Protein AF-A0AAE3TNK1-F1 (afdb_monomer)

Radius of gyration: 13.34 Å; Cα contacts (8 Å, |Δi|>4): 92; chains: 1; bounding box: 25×26×40 Å

Secondary structure (DSSP, 8-state):
---HHHHHHHHHHHHTTS-B-TT--HHHHHHHTTT--HHHHHHHHHHHHHHHHHTT-SSB-HHHHHHHHHHHHHHHHHHHHHHH--

pLDDT: mean 95.06, std 5.42, range [63.16, 98.62]

Mean predicted aligned error: 3.2 Å

Sequence (86 aa):
KPNE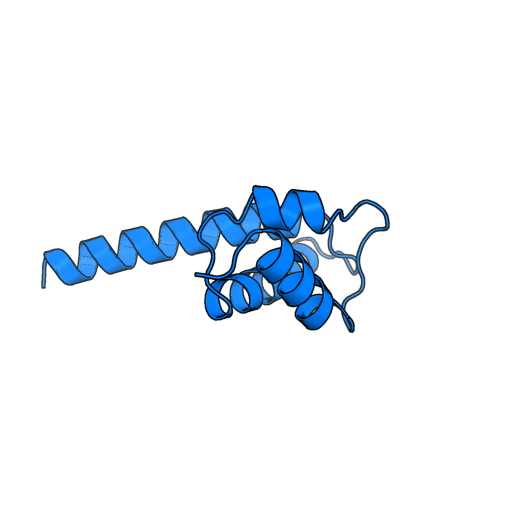EGREQIFQIHTRSMNLADTVDFAELAAEADSASGADIKAICTEAGMFAIRDDRTEIQMQDFVNAWEKIQAEEEDDEVSRTFA

Structure (mmCIF, N/CA/C/O backbone):
data_AF-A0AAE3TNK1-F1
#
_entry.id   AF-A0AAE3TNK1-F1
#
loop_
_atom_site.group_PDB
_atom_site.id
_atom_site.type_symbol
_atom_site.label_atom_id
_atom_site.label_alt_id
_atom_site.label_comp_id
_atom_site.label_asym_id
_atom_site.label_entity_id
_atom_site.label_seq_id
_atom_site.pdbx_PDB_ins_code
_atom_site.Cartn_x
_atom_site.Cartn_y
_atom_site.Cartn_z
_atom_site.occupancy
_atom_site.B_iso_or_equiv
_atom_site.auth_seq_id
_atom_site.auth_comp_id
_atom_site.auth_asym_id
_atom_site.auth_atom_id
_atom_site.pdbx_PDB_model_num
ATOM 1 N N . LYS A 1 1 ? 9.637 -2.255 -14.583 1.00 82.69 1 LYS A N 1
ATOM 2 C CA . LYS A 1 1 ? 8.836 -2.388 -13.346 1.00 82.69 1 LYS A CA 1
ATOM 3 C C . LYS A 1 1 ? 9.582 -3.351 -12.416 1.00 82.69 1 LYS A C 1
ATOM 5 O O . LYS A 1 1 ? 10.248 -4.232 -12.956 1.00 82.69 1 LYS A O 1
ATOM 10 N N . PRO A 1 2 ? 9.623 -3.110 -11.095 1.00 91.69 2 PRO A N 1
ATOM 11 C CA . PRO A 1 2 ? 10.274 -4.010 -10.137 1.00 91.69 2 PRO A CA 1
ATOM 12 C C . PRO A 1 2 ? 9.705 -5.434 -10.231 1.00 91.69 2 PRO A C 1
ATOM 14 O O . PRO A 1 2 ? 8.539 -5.617 -10.589 1.00 91.69 2 PRO A O 1
ATOM 17 N N . ASN A 1 3 ? 10.540 -6.430 -9.930 1.00 95.62 3 ASN A N 1
ATOM 18 C CA . ASN A 1 3 ? 10.088 -7.808 -9.726 1.00 95.62 3 ASN A CA 1
ATOM 19 C C . ASN A 1 3 ? 9.277 -7.911 -8.422 1.00 95.62 3 ASN A C 1
ATOM 21 O O . ASN A 1 3 ? 9.258 -6.971 -7.634 1.00 95.62 3 ASN A O 1
ATOM 25 N N . GLU A 1 4 ? 8.625 -9.048 -8.196 1.00 95.88 4 GLU A N 1
ATOM 26 C CA . GLU A 1 4 ? 7.768 -9.291 -7.026 1.00 95.88 4 GLU A CA 1
ATOM 27 C C . GLU A 1 4 ? 8.480 -9.008 -5.692 1.00 95.88 4 GLU A C 1
ATOM 29 O O . GLU A 1 4 ? 8.024 -8.162 -4.931 1.00 95.88 4 GLU A O 1
ATOM 34 N N . GLU A 1 5 ? 9.673 -9.574 -5.475 1.00 96.31 5 GLU A N 1
ATOM 35 C CA . GLU A 1 5 ? 10.498 -9.289 -4.286 1.00 96.31 5 GLU A CA 1
ATOM 36 C C . GLU A 1 5 ? 10.821 -7.789 -4.146 1.00 96.31 5 GLU A C 1
ATOM 38 O O . GLU A 1 5 ? 10.792 -7.215 -3.057 1.00 96.31 5 GLU A O 1
ATOM 43 N N . GLY A 1 6 ? 11.099 -7.113 -5.264 1.00 97.56 6 GLY A N 1
ATOM 44 C CA . GLY A 1 6 ? 11.317 -5.673 -5.278 1.00 97.56 6 GLY A CA 1
ATOM 45 C C . GLY A 1 6 ? 10.067 -4.891 -4.875 1.00 97.56 6 GLY A C 1
ATOM 46 O O . GLY A 1 6 ? 10.179 -3.910 -4.144 1.00 97.56 6 GLY A O 1
ATOM 47 N N . ARG A 1 7 ? 8.876 -5.317 -5.313 1.00 98.06 7 ARG A N 1
ATOM 48 C CA . ARG A 1 7 ? 7.602 -4.702 -4.911 1.00 98.06 7 ARG A CA 1
ATOM 49 C C . ARG A 1 7 ? 7.348 -4.890 -3.422 1.00 98.06 7 ARG A C 1
ATOM 51 O O . ARG A 1 7 ? 7.026 -3.911 -2.755 1.00 98.06 7 ARG A O 1
ATOM 58 N N . GLU A 1 8 ? 7.581 -6.091 -2.900 1.00 98.00 8 GLU A N 1
ATOM 59 C CA . GLU A 1 8 ? 7.464 -6.395 -1.471 1.00 98.00 8 GLU A CA 1
ATOM 60 C C . GLU A 1 8 ? 8.332 -5.444 -0.629 1.00 98.00 8 GLU A C 1
ATOM 62 O O . GLU A 1 8 ? 7.846 -4.789 0.295 1.00 98.00 8 GLU A O 1
ATOM 67 N N . GLN A 1 9 ? 9.607 -5.279 -0.996 1.00 98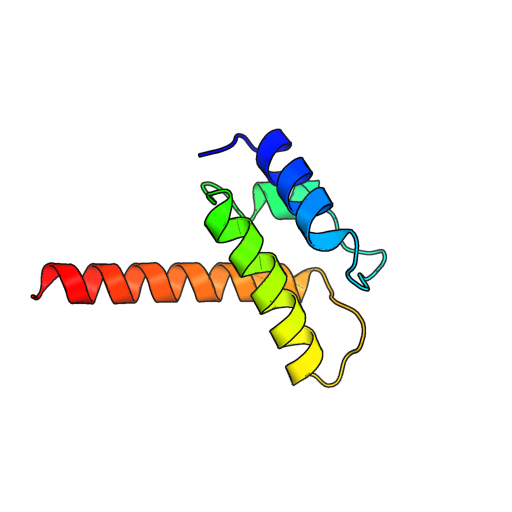.00 9 GLN A N 1
ATOM 68 C CA . GLN A 1 9 ? 10.517 -4.362 -0.300 1.00 98.00 9 GLN A CA 1
ATOM 69 C C . GLN A 1 9 ? 10.047 -2.903 -0.366 1.00 98.00 9 GLN A C 1
ATOM 71 O O . GLN A 1 9 ? 10.177 -2.161 0.611 1.00 98.00 9 GLN A O 1
ATOM 76 N N . ILE A 1 10 ? 9.501 -2.472 -1.506 1.00 98.06 10 ILE A N 1
ATOM 77 C CA . ILE A 1 10 ? 8.975 -1.113 -1.674 1.00 98.06 10 ILE A CA 1
ATOM 78 C C . ILE A 1 10 ? 7.741 -0.901 -0.784 1.00 98.06 10 ILE A C 1
ATOM 80 O O . ILE A 1 10 ? 7.672 0.126 -0.102 1.00 98.06 10 ILE A O 1
ATOM 84 N N . PHE A 1 11 ? 6.818 -1.869 -0.723 1.00 98.25 11 PHE A N 1
ATOM 85 C CA . PHE A 1 11 ? 5.689 -1.834 0.209 1.00 98.25 11 PHE A CA 1
ATOM 86 C C . PHE A 1 11 ? 6.178 -1.699 1.649 1.00 98.25 11 PHE A C 1
ATOM 88 O O . PHE A 1 11 ? 5.778 -0.762 2.337 1.00 98.25 11 PHE A O 1
ATOM 95 N N . GLN A 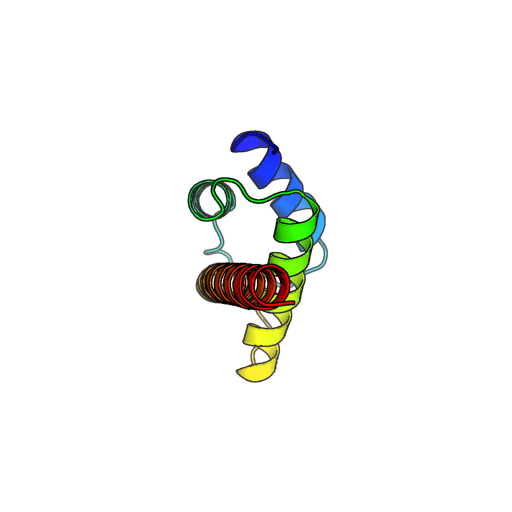1 12 ? 7.112 -2.550 2.082 1.00 97.75 12 GLN A N 1
ATOM 96 C CA . GLN A 1 12 ? 7.682 -2.478 3.430 1.00 97.75 12 GLN A CA 1
ATOM 97 C C . GLN A 1 12 ? 8.298 -1.103 3.729 1.00 97.75 12 GLN A C 1
ATOM 99 O O . GLN A 1 12 ? 8.160 -0.587 4.834 1.00 97.75 12 GLN A O 1
ATOM 104 N N . ILE A 1 13 ? 8.993 -0.476 2.773 1.00 98.00 13 ILE A N 1
ATOM 105 C CA . ILE A 1 13 ? 9.586 0.855 2.973 1.00 98.00 13 ILE A CA 1
ATOM 106 C C . ILE A 1 13 ? 8.505 1.922 3.168 1.00 98.00 13 ILE A C 1
ATOM 108 O O . ILE A 1 13 ? 8.637 2.757 4.066 1.00 98.00 13 ILE A O 1
ATOM 112 N N . HIS A 1 14 ? 7.459 1.913 2.342 1.00 97.50 14 HIS A N 1
ATOM 113 C CA . HIS A 1 14 ? 6.420 2.943 2.366 1.00 97.50 14 HIS A CA 1
ATOM 114 C C . HIS A 1 14 ? 5.411 2.780 3.505 1.00 97.50 14 HIS A C 1
ATOM 116 O O . HIS A 1 14 ? 4.818 3.776 3.918 1.00 97.50 14 HIS A O 1
ATOM 122 N N . THR A 1 15 ? 5.278 1.582 4.072 1.00 97.50 15 THR A N 1
ATOM 123 C CA . THR A 1 15 ? 4.362 1.307 5.187 1.00 97.50 15 THR A CA 1
ATOM 124 C C . THR A 1 15 ? 5.024 1.338 6.57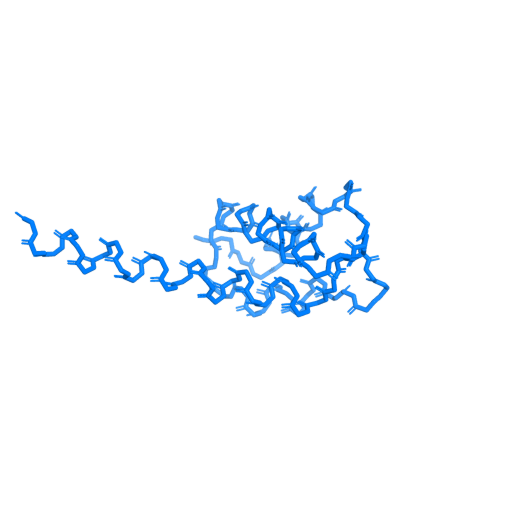0 1.00 97.50 15 THR A C 1
ATOM 126 O O . THR A 1 15 ? 4.326 1.301 7.577 1.00 97.50 15 THR A O 1
ATOM 129 N N . ARG A 1 16 ? 6.354 1.502 6.667 1.00 96.75 16 ARG A N 1
ATOM 130 C CA . ARG A 1 16 ? 7.131 1.527 7.935 1.00 96.75 16 ARG A CA 1
ATOM 131 C C . ARG A 1 16 ? 6.600 2.435 9.047 1.00 96.75 16 ARG A C 1
ATOM 133 O O . ARG A 1 16 ? 6.914 2.208 10.210 1.00 96.75 16 ARG A O 1
ATOM 140 N N . SER A 1 17 ? 5.901 3.510 8.700 1.00 95.62 17 SER A N 1
ATOM 141 C CA . SER A 1 17 ? 5.356 4.481 9.662 1.00 95.62 17 SER A CA 1
ATOM 142 C C . SER A 1 17 ? 3.829 4.451 9.742 1.00 95.62 17 SER A C 1
ATOM 144 O O . SER A 1 17 ? 3.235 5.347 10.336 1.00 95.62 17 SER A O 1
ATOM 146 N N . MET A 1 18 ? 3.199 3.453 9.126 1.00 97.62 18 MET A N 1
ATOM 147 C CA . MET A 1 18 ? 1.754 3.266 9.121 1.00 97.62 18 MET A CA 1
ATOM 148 C C . MET A 1 18 ? 1.329 2.299 10.226 1.00 97.62 18 MET A C 1
ATOM 150 O O . MET A 1 18 ? 2.084 1.409 10.611 1.00 97.62 18 MET A O 1
ATOM 154 N N . ASN A 1 19 ? 0.109 2.479 10.730 1.00 98.00 19 ASN A N 1
ATOM 155 C CA . ASN A 1 19 ? -0.511 1.528 11.644 1.00 98.00 19 ASN A CA 1
ATOM 156 C C . ASN A 1 19 ? -1.227 0.452 10.818 1.00 98.00 19 ASN A C 1
ATOM 158 O O . ASN A 1 19 ? -2.283 0.725 10.247 1.00 98.00 19 ASN A O 1
ATOM 162 N N . LEU A 1 20 ? -0.616 -0.723 10.702 1.00 98.19 20 LEU A N 1
ATOM 163 C CA . LEU A 1 20 ? -1.110 -1.832 9.887 1.00 98.19 20 LEU A CA 1
ATOM 164 C C . LEU A 1 20 ? -1.699 -2.919 10.778 1.00 98.19 20 LEU A C 1
ATOM 166 O O . LEU A 1 20 ? -1.168 -3.178 11.856 1.00 98.19 20 LEU A O 1
ATOM 170 N N . ALA A 1 21 ? -2.734 -3.593 10.287 1.00 97.88 21 ALA A N 1
ATOM 171 C CA . ALA A 1 21 ? -3.210 -4.824 10.892 1.00 97.88 21 ALA A CA 1
ATOM 172 C C . ALA A 1 21 ? -2.148 -5.928 10.773 1.00 97.88 21 ALA A C 1
ATOM 174 O O . ALA A 1 21 ? -1.464 -6.040 9.752 1.00 97.88 21 ALA A O 1
ATOM 175 N N . ASP A 1 22 ? -2.082 -6.813 11.769 1.00 96.00 22 ASP A N 1
ATOM 176 C CA . ASP A 1 22 ? -1.176 -7.976 11.773 1.00 96.00 22 ASP A CA 1
ATOM 177 C C . ASP A 1 22 ? -1.430 -8.953 10.607 1.00 96.00 22 ASP A C 1
ATOM 179 O O . ASP A 1 22 ? -0.620 -9.835 10.332 1.00 96.00 22 ASP A O 1
ATOM 183 N N . THR A 1 23 ? -2.573 -8.820 9.931 1.00 94.19 23 THR A N 1
ATOM 184 C CA . THR A 1 23 ? -2.987 -9.649 8.794 1.00 94.19 23 THR A CA 1
ATOM 185 C C . THR A 1 23 ? -2.473 -9.150 7.444 1.00 94.19 23 THR A C 1
ATOM 187 O O . THR A 1 23 ? -2.790 -9.762 6.428 1.00 94.19 23 THR A O 1
ATOM 190 N N . VAL A 1 24 ? -1.724 -8.043 7.397 1.00 97.50 24 VAL A N 1
ATOM 191 C CA . VAL A 1 24 ? -1.155 -7.524 6.145 1.00 97.50 24 VAL A CA 1
ATOM 192 C C . VAL A 1 24 ? 0.045 -8.374 5.723 1.00 97.50 24 VAL A C 1
ATOM 194 O O . VAL A 1 24 ? 1.081 -8.371 6.389 1.00 97.50 24 VAL A O 1
ATOM 197 N N . ASP A 1 25 ? -0.085 -9.060 4.586 1.00 97.56 25 ASP A N 1
ATOM 198 C CA . ASP A 1 25 ? 0.985 -9.847 3.969 1.00 97.56 25 ASP A CA 1
ATOM 199 C C . ASP A 1 25 ? 1.577 -9.096 2.764 1.00 97.56 25 ASP A C 1
ATOM 201 O O . ASP A 1 25 ? 0.923 -8.875 1.744 1.00 97.56 25 ASP A O 1
ATOM 205 N N . PHE A 1 26 ? 2.842 -8.683 2.877 1.00 97.19 26 PHE A N 1
ATOM 206 C CA . PHE A 1 26 ? 3.519 -7.934 1.817 1.00 97.19 26 PHE A CA 1
ATOM 207 C C . PHE A 1 26 ? 3.854 -8.776 0.585 1.00 97.19 26 PHE A C 1
ATOM 209 O O . PHE A 1 26 ? 3.951 -8.207 -0.504 1.00 97.19 26 PHE A O 1
ATOM 216 N N . ALA A 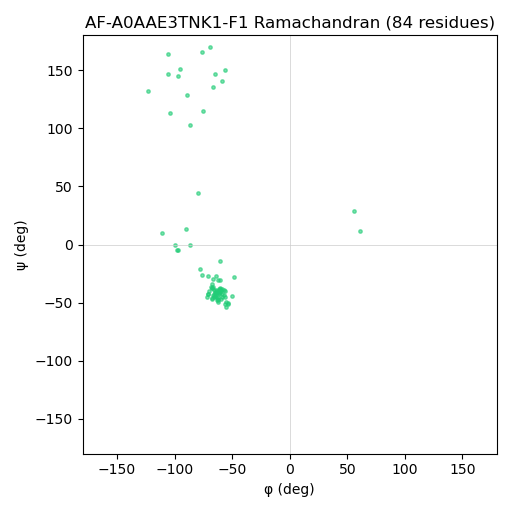1 27 ? 4.043 -10.088 0.736 1.00 96.88 27 ALA A N 1
ATOM 217 C CA . ALA A 1 27 ? 4.285 -10.972 -0.396 1.00 96.88 27 ALA A CA 1
ATOM 218 C C . ALA A 1 27 ? 2.999 -11.118 -1.217 1.00 96.88 27 ALA A C 1
ATOM 220 O O . ALA A 1 27 ? 3.026 -10.989 -2.440 1.00 96.88 27 ALA A O 1
ATOM 221 N N . GLU A 1 28 ? 1.855 -11.268 -0.543 1.00 97.12 28 GLU A N 1
ATOM 222 C CA . GLU A 1 28 ? 0.546 -11.263 -1.201 1.00 97.12 28 GLU A CA 1
ATOM 223 C C . GLU A 1 28 ? 0.269 -9.912 -1.880 1.00 97.12 28 GLU A C 1
ATOM 225 O O . GLU A 1 28 ? -0.077 -9.881 -3.059 1.00 97.12 28 GLU A O 1
ATOM 230 N N . LEU A 1 29 ? 0.538 -8.782 -1.211 1.00 96.19 29 LEU A N 1
ATOM 231 C CA . LEU A 1 29 ? 0.412 -7.454 -1.834 1.00 96.19 29 LEU A CA 1
ATOM 232 C C . LEU A 1 29 ? 1.305 -7.283 -3.064 1.00 96.19 29 LEU A C 1
ATOM 234 O O . LEU A 1 29 ? 0.904 -6.652 -4.042 1.00 96.19 29 LEU A O 1
ATOM 238 N N . ALA A 1 30 ? 2.522 -7.822 -3.029 1.00 97.06 30 ALA A N 1
ATOM 239 C CA . ALA A 1 30 ? 3.432 -7.775 -4.163 1.00 97.06 30 ALA A CA 1
ATOM 240 C C . ALA A 1 30 ? 2.933 -8.615 -5.348 1.00 97.06 30 ALA A C 1
ATOM 242 O O . ALA A 1 30 ? 3.166 -8.223 -6.497 1.00 97.06 30 ALA A O 1
ATOM 243 N N . ALA A 1 31 ? 2.259 -9.736 -5.087 1.00 96.44 31 ALA A N 1
ATOM 244 C CA . ALA A 1 31 ? 1.637 -10.566 -6.112 1.00 96.44 31 ALA A CA 1
ATOM 245 C C . ALA A 1 31 ? 0.390 -9.893 -6.716 1.00 96.44 31 ALA A C 1
ATOM 247 O O . ALA A 1 31 ? 0.275 -9.831 -7.939 1.00 96.44 31 ALA A O 1
ATOM 248 N N . GLU A 1 32 ? -0.486 -9.326 -5.880 1.00 95.38 32 GLU A N 1
ATOM 249 C CA . GLU A 1 32 ? -1.701 -8.604 -6.299 1.00 95.38 32 GLU A CA 1
ATOM 250 C C . GLU A 1 32 ? -1.376 -7.332 -7.099 1.00 95.38 32 GLU A C 1
ATOM 252 O O . GLU A 1 32 ? -1.973 -7.051 -8.142 1.00 95.38 32 GLU A O 1
ATOM 257 N N . ALA A 1 33 ? -0.365 -6.575 -6.664 1.00 94.44 33 ALA A N 1
ATOM 258 C CA . ALA A 1 33 ? 0.128 -5.388 -7.357 1.00 94.44 33 ALA A CA 1
ATOM 259 C C . ALA A 1 33 ? 1.062 -5.749 -8.526 1.00 94.44 33 ALA A C 1
ATOM 261 O O . ALA A 1 33 ? 2.141 -5.157 -8.686 1.00 94.44 33 ALA A O 1
ATOM 262 N N . ASP A 1 34 ? 0.695 -6.751 -9.333 1.00 93.31 34 ASP A N 1
ATOM 263 C CA . ASP A 1 34 ? 1.522 -7.128 -10.469 1.00 93.31 34 ASP A CA 1
ATOM 264 C C . ASP A 1 34 ? 1.698 -5.954 -11.425 1.00 93.31 34 ASP A C 1
ATOM 266 O O . ASP A 1 34 ? 0.802 -5.148 -11.668 1.00 93.31 34 ASP A O 1
ATOM 270 N N . SER A 1 35 ? 2.915 -5.837 -11.950 1.00 92.12 35 SER A N 1
ATOM 271 C CA . SER A 1 35 ? 3.281 -4.746 -12.837 1.00 92.12 35 SER A CA 1
ATOM 272 C C . SER A 1 35 ? 3.156 -3.349 -12.202 1.00 92.12 35 SER A C 1
ATOM 274 O O . SER A 1 35 ? 3.325 -2.365 -12.917 1.00 92.12 35 SER A O 1
ATOM 276 N N . ALA A 1 36 ? 2.976 -3.202 -10.889 1.00 95.12 36 ALA A N 1
ATOM 277 C CA . ALA A 1 36 ? 3.049 -1.893 -10.248 1.00 95.12 36 ALA A CA 1
ATOM 278 C C . ALA A 1 36 ? 4.479 -1.320 -10.320 1.00 95.12 36 ALA A C 1
ATOM 280 O O . ALA A 1 36 ? 5.491 -2.002 -10.104 1.00 95.12 36 ALA A O 1
ATOM 281 N N . SER A 1 37 ? 4.581 -0.042 -10.667 1.00 96.56 37 SER A N 1
ATOM 282 C CA . SER A 1 37 ? 5.791 0.763 -10.560 1.00 96.56 37 SER A CA 1
ATOM 283 C C . SER A 1 37 ? 6.033 1.179 -9.102 1.00 96.56 37 SER A C 1
ATOM 285 O O . SER A 1 37 ? 5.156 1.090 -8.248 1.00 96.56 37 SER A O 1
ATOM 287 N N . GLY A 1 38 ? 7.237 1.666 -8.786 1.00 95.81 38 GLY A N 1
ATOM 288 C CA . GLY A 1 38 ? 7.507 2.189 -7.440 1.00 95.81 38 GLY A CA 1
ATOM 289 C C . GLY A 1 38 ? 6.671 3.430 -7.093 1.00 95.81 38 GLY A C 1
ATOM 290 O O . GLY A 1 38 ? 6.391 3.667 -5.920 1.00 95.81 38 GLY A O 1
ATOM 291 N N . ALA A 1 39 ? 6.260 4.211 -8.099 1.00 96.38 39 ALA A N 1
ATOM 292 C CA . ALA A 1 39 ? 5.350 5.335 -7.896 1.00 96.38 39 ALA A CA 1
ATOM 293 C C . ALA A 1 39 ? 3.935 4.836 -7.577 1.00 96.38 39 ALA A C 1
ATOM 295 O O . ALA A 1 39 ? 3.327 5.331 -6.630 1.00 96.38 39 ALA A O 1
ATOM 296 N N . ASP A 1 40 ? 3.478 3.811 -8.296 1.00 97.12 40 ASP A N 1
ATOM 297 C CA . ASP A 1 40 ? 2.162 3.196 -8.119 1.00 97.12 40 ASP A CA 1
ATOM 298 C C . ASP A 1 40 ? 2.076 2.608 -6.707 1.00 97.12 40 ASP A C 1
ATOM 300 O O . ASP A 1 40 ? 1.167 2.943 -5.965 1.00 97.12 40 ASP A O 1
ATOM 304 N N . ILE A 1 41 ? 3.090 1.862 -6.249 1.00 97.88 41 ILE A N 1
ATOM 305 C CA . ILE A 1 41 ? 3.118 1.298 -4.884 1.00 97.88 41 ILE A CA 1
ATOM 306 C C . ILE A 1 41 ? 3.044 2.386 -3.806 1.00 97.88 41 ILE A C 1
ATOM 308 O O . ILE A 1 41 ? 2.352 2.236 -2.796 1.00 97.88 41 ILE A O 1
ATOM 312 N N . LYS A 1 42 ? 3.732 3.514 -4.010 1.00 97.56 42 LYS A N 1
ATOM 313 C CA . LYS A 1 42 ? 3.637 4.653 -3.091 1.00 97.56 42 LYS A CA 1
ATOM 314 C C . LYS A 1 42 ? 2.225 5.254 -3.083 1.00 97.56 42 LYS A C 1
ATOM 316 O O . LYS A 1 42 ? 1.730 5.624 -2.014 1.00 97.56 42 LYS A O 1
ATOM 321 N N . ALA A 1 43 ? 1.594 5.368 -4.251 1.00 98.00 43 ALA A N 1
ATOM 322 C CA . ALA A 1 43 ? 0.214 5.823 -4.370 1.00 98.00 43 ALA A CA 1
ATOM 323 C C . ALA A 1 43 ? -0.747 4.842 -3.679 1.00 98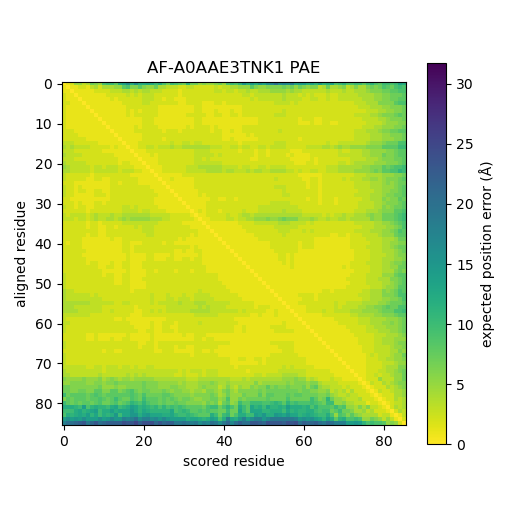.00 43 ALA A C 1
ATOM 325 O O . ALA A 1 43 ? -1.539 5.286 -2.852 1.00 98.00 43 ALA A O 1
ATOM 326 N N . ILE A 1 44 ? -0.579 3.528 -3.885 1.00 98.19 44 ILE A N 1
ATOM 327 C CA . ILE A 1 44 ? -1.352 2.469 -3.217 1.00 98.19 44 ILE A CA 1
ATOM 328 C C . ILE A 1 44 ? -1.287 2.648 -1.697 1.00 98.19 44 ILE A C 1
ATOM 330 O O . ILE A 1 44 ? -2.322 2.703 -1.044 1.00 98.19 44 ILE A O 1
ATOM 334 N N . CYS A 1 45 ? -0.092 2.809 -1.115 1.00 98.31 45 CYS A N 1
ATOM 335 C CA . CYS A 1 45 ? 0.047 2.995 0.336 1.00 98.31 45 CYS A CA 1
ATOM 336 C C . CYS A 1 45 ? -0.691 4.252 0.836 1.00 98.31 45 CYS A C 1
ATOM 338 O O . CYS A 1 45 ? -1.289 4.246 1.912 1.00 98.31 45 CYS A O 1
ATOM 340 N N . THR A 1 46 ? -0.652 5.337 0.059 1.00 98.00 46 THR A N 1
ATOM 341 C CA . THR A 1 46 ? -1.322 6.602 0.405 1.00 98.00 46 THR A CA 1
ATOM 342 C C . THR A 1 46 ? -2.843 6.445 0.377 1.00 98.00 46 THR A C 1
ATOM 344 O O . THR A 1 46 ? -3.526 6.843 1.320 1.00 98.00 46 THR A O 1
ATOM 347 N N . GLU A 1 47 ? -3.364 5.826 -0.678 1.00 98.12 47 GLU A N 1
ATOM 348 C CA . GLU A 1 47 ? -4.792 5.568 -0.862 1.00 98.12 47 GLU A CA 1
ATOM 349 C C . GLU A 1 47 ? -5.328 4.552 0.152 1.00 98.12 47 GLU A C 1
ATOM 351 O O . GLU A 1 47 ? -6.403 4.766 0.705 1.00 98.12 47 GLU A O 1
ATOM 356 N N . ALA A 1 48 ? -4.558 3.518 0.501 1.00 98.50 48 ALA A N 1
ATOM 357 C CA . ALA A 1 48 ? -4.924 2.559 1.545 1.00 98.50 48 ALA A CA 1
ATOM 358 C C . ALA A 1 48 ? -5.140 3.252 2.902 1.00 98.50 48 ALA A C 1
ATOM 360 O O . ALA A 1 48 ? -6.132 3.012 3.591 1.00 98.50 48 ALA A O 1
ATOM 361 N N . GLY A 1 49 ? -4.258 4.192 3.260 1.00 98.25 49 GLY A N 1
ATOM 362 C CA . GLY A 1 49 ? -4.455 5.040 4.437 1.00 98.25 49 GLY A CA 1
ATOM 363 C C . GLY A 1 49 ? -5.726 5.891 4.346 1.00 98.25 49 GLY A C 1
ATOM 364 O O . GLY A 1 49 ? -6.432 6.054 5.340 1.00 98.25 49 GLY A O 1
ATOM 365 N N . MET A 1 50 ? -6.055 6.398 3.156 1.00 98.31 50 MET A N 1
ATOM 366 C CA . MET A 1 50 ? -7.272 7.180 2.930 1.00 98.31 50 MET A CA 1
ATOM 367 C C . MET A 1 50 ? -8.547 6.332 3.044 1.00 98.31 50 MET A C 1
ATOM 369 O O . MET A 1 50 ? -9.542 6.820 3.581 1.00 98.31 50 MET A O 1
ATOM 373 N N . PHE A 1 51 ? -8.531 5.074 2.591 1.00 98.38 51 PHE A N 1
ATOM 374 C CA . PHE A 1 51 ? -9.640 4.134 2.792 1.00 98.38 51 PHE A CA 1
ATOM 375 C C . PHE A 1 51 ? -9.884 3.863 4.277 1.00 98.38 51 PHE A C 1
ATOM 377 O O . PHE A 1 51 ? -11.012 4.026 4.740 1.00 98.38 51 PHE A O 1
ATOM 384 N N . ALA A 1 52 ? -8.830 3.574 5.044 1.00 98.38 52 ALA A N 1
ATOM 385 C CA . ALA A 1 52 ? -8.952 3.388 6.487 1.00 98.38 52 ALA A CA 1
ATOM 386 C C . ALA A 1 52 ? -9.525 4.639 7.182 1.00 98.38 52 ALA A C 1
ATOM 388 O O . ALA A 1 52 ? -10.464 4.529 7.968 1.00 98.38 52 ALA A O 1
ATOM 389 N N . ILE A 1 53 ? -9.028 5.838 6.839 1.00 98.00 53 ILE A N 1
ATOM 390 C CA . ILE A 1 53 ? -9.538 7.109 7.386 1.00 98.00 53 ILE A CA 1
ATOM 391 C C . ILE A 1 53 ? -11.011 7.330 7.021 1.00 98.00 53 ILE A C 1
ATOM 393 O O . ILE A 1 53 ? -11.786 7.774 7.865 1.00 98.00 53 ILE A O 1
ATOM 397 N N . ARG A 1 54 ? -11.411 7.039 5.776 1.00 97.81 54 ARG A N 1
ATOM 398 C CA . ARG A 1 54 ? -12.800 7.190 5.312 1.00 97.81 54 ARG A CA 1
ATOM 399 C C . ARG A 1 54 ? -13.767 6.288 6.081 1.00 97.81 54 ARG A C 1
ATOM 401 O O . ARG A 1 54 ? -14.917 6.677 6.261 1.00 97.81 54 ARG A O 1
ATOM 408 N N . ASP A 1 55 ? -13.289 5.141 6.545 1.00 97.81 55 ASP A N 1
ATOM 409 C CA . ASP A 1 55 ? -14.060 4.188 7.343 1.00 97.81 55 ASP A CA 1
ATOM 410 C C . ASP A 1 55 ? -13.954 4.442 8.860 1.00 97.81 55 ASP A C 1
ATOM 412 O O . ASP A 1 55 ? -14.303 3.569 9.655 1.00 97.81 55 ASP A O 1
ATOM 416 N N . ASP A 1 56 ? -13.443 5.609 9.279 1.00 97.94 56 ASP A N 1
ATOM 417 C CA . ASP A 1 56 ? -13.195 5.966 10.683 1.00 97.94 56 ASP A CA 1
ATOM 418 C C . ASP A 1 56 ? -12.289 4.951 11.425 1.00 97.94 56 ASP A C 1
ATOM 420 O O . ASP A 1 56 ? -12.364 4.782 12.647 1.00 97.94 56 ASP A O 1
ATOM 424 N N . ARG A 1 57 ? -11.397 4.268 10.692 1.00 97.88 57 ARG A N 1
ATOM 425 C CA . ARG A 1 57 ? -10.419 3.313 11.233 1.00 97.88 57 ARG A CA 1
ATOM 426 C C . ARG A 1 57 ? -9.060 3.979 11.436 1.00 97.88 57 ARG A C 1
ATOM 428 O O . ARG A 1 57 ? -8.617 4.813 10.652 1.00 97.88 57 ARG A O 1
ATOM 435 N N . THR A 1 58 ? -8.355 3.564 12.487 1.00 96.62 58 THR A N 1
ATOM 436 C CA . THR A 1 58 ? -6.968 3.988 12.753 1.00 96.62 58 THR A CA 1
ATOM 437 C C . THR A 1 58 ? -5.935 2.969 12.282 1.00 96.62 58 THR A C 1
ATOM 439 O O . THR A 1 58 ? -4.741 3.213 12.418 1.00 96.62 58 THR A O 1
ATOM 442 N N . GLU A 1 59 ? -6.380 1.814 11.794 1.00 98.12 59 GLU A N 1
ATOM 443 C CA . GLU A 1 59 ? -5.558 0.688 11.354 1.00 98.12 59 GLU A CA 1
ATOM 444 C C . GLU A 1 59 ? -5.890 0.351 9.897 1.00 98.12 59 GLU A C 1
ATOM 446 O O . GLU A 1 59 ? -7.065 0.246 9.532 1.00 98.12 59 GLU A O 1
ATOM 451 N N . ILE A 1 60 ? -4.847 0.196 9.082 1.00 98.62 60 ILE A N 1
ATOM 452 C CA . ILE A 1 60 ? -4.937 -0.146 7.662 1.00 98.62 60 ILE A CA 1
ATOM 453 C C . ILE A 1 60 ? -4.931 -1.667 7.525 1.00 98.62 60 ILE A C 1
ATOM 455 O O . ILE A 1 60 ? -4.053 -2.347 8.059 1.00 98.62 60 ILE A O 1
ATOM 459 N N . GLN A 1 61 ? -5.903 -2.197 6.793 1.00 98.25 61 GLN A N 1
ATOM 460 C CA . GLN A 1 61 ? -6.078 -3.625 6.555 1.00 98.25 61 GLN A CA 1
ATOM 461 C C . GLN A 1 61 ? -5.657 -4.000 5.135 1.00 98.25 61 GLN A C 1
ATOM 463 O O . GLN A 1 61 ? -5.571 -3.152 4.250 1.00 98.25 61 GLN A O 1
ATOM 468 N N . MET A 1 62 ? -5.459 -5.298 4.897 1.00 97.62 62 MET A N 1
ATOM 469 C CA . MET A 1 62 ? -5.123 -5.843 3.577 1.00 97.62 62 MET A CA 1
ATOM 470 C C . MET A 1 62 ? -6.070 -5.338 2.473 1.00 97.62 62 MET A C 1
ATOM 472 O O . MET A 1 62 ? -5.624 -4.885 1.422 1.00 97.62 62 MET A O 1
ATOM 476 N N . GLN A 1 63 ? -7.378 -5.326 2.752 1.00 97.75 63 GLN A N 1
ATOM 477 C CA . GLN A 1 63 ? -8.402 -4.879 1.805 1.00 97.75 63 GLN A CA 1
ATOM 478 C C . GLN A 1 63 ? -8.223 -3.417 1.368 1.00 97.75 63 GLN A C 1
ATOM 480 O O . GLN A 1 63 ? -8.562 -3.076 0.240 1.00 97.75 63 GLN A O 1
ATOM 485 N N . ASP A 1 64 ? -7.670 -2.553 2.223 1.00 98.44 64 ASP A N 1
ATOM 486 C CA . ASP A 1 64 ? -7.460 -1.143 1.885 1.00 98.44 64 ASP A CA 1
ATOM 487 C C . ASP A 1 64 ? -6.414 -0.978 0.781 1.00 98.44 64 ASP A C 1
ATOM 489 O O . ASP A 1 64 ? -6.569 -0.132 -0.098 1.00 98.44 64 ASP A O 1
ATOM 493 N N . PHE A 1 65 ? -5.372 -1.813 0.792 1.00 98.38 65 PHE A N 1
ATOM 494 C CA . PHE A 1 65 ? -4.360 -1.840 -0.262 1.00 98.38 65 PHE A CA 1
ATOM 495 C C . PHE A 1 65 ? -4.911 -2.406 -1.572 1.00 98.38 65 PHE A C 1
ATOM 497 O O . PHE A 1 65 ? -4.619 -1.859 -2.632 1.00 98.38 65 PHE A O 1
ATOM 504 N N . VAL A 1 66 ? -5.734 -3.457 -1.504 1.00 97.25 66 VAL A N 1
ATOM 505 C CA . VAL A 1 66 ? -6.394 -4.034 -2.688 1.00 97.25 66 VAL A CA 1
ATOM 506 C C . VAL A 1 66 ? -7.323 -3.000 -3.333 1.00 97.25 66 VAL A C 1
ATOM 508 O O . VAL A 1 66 ? -7.182 -2.700 -4.515 1.00 97.25 66 VAL A O 1
ATOM 511 N N . ASN A 1 67 ? -8.181 -2.354 -2.538 1.00 97.81 67 ASN A N 1
ATOM 512 C CA . ASN A 1 67 ? -9.075 -1.293 -3.013 1.00 97.81 67 ASN A CA 1
ATOM 513 C C . ASN A 1 67 ? -8.298 -0.104 -3.604 1.00 97.81 67 ASN A C 1
ATOM 515 O O . ASN A 1 67 ? -8.707 0.492 -4.601 1.00 97.81 67 ASN A O 1
ATOM 519 N N . ALA A 1 68 ? -7.172 0.262 -2.985 1.00 98.06 68 ALA A N 1
ATOM 520 C CA . ALA A 1 68 ? -6.287 1.306 -3.486 1.00 98.06 68 ALA A CA 1
ATOM 521 C C . ALA A 1 68 ? -5.672 0.959 -4.839 1.00 98.06 68 ALA A C 1
ATOM 523 O O . ALA A 1 68 ? -5.588 1.829 -5.705 1.00 98.06 68 ALA A O 1
ATOM 524 N N . TRP A 1 69 ? -5.278 -0.296 -5.039 1.00 97.06 69 TRP A N 1
ATOM 525 C CA . TRP A 1 69 ? -4.738 -0.739 -6.314 1.00 97.06 69 TRP A CA 1
ATOM 526 C C . TRP A 1 69 ? -5.788 -0.734 -7.425 1.00 97.06 69 TRP A C 1
ATOM 528 O O . TRP A 1 69 ? -5.538 -0.172 -8.490 1.00 97.06 69 TRP A O 1
ATOM 538 N N . GLU A 1 70 ? -6.981 -1.266 -7.153 1.00 96.12 70 GLU A N 1
ATOM 539 C CA . GLU A 1 70 ? -8.110 -1.236 -8.093 1.00 96.12 70 GLU A CA 1
ATOM 540 C C . GLU A 1 70 ? -8.466 0.195 -8.509 1.00 96.12 70 GLU A C 1
ATOM 542 O O . GLU A 1 70 ? -8.659 0.476 -9.693 1.00 96.12 70 GLU A O 1
ATOM 547 N N . LYS A 1 71 ? -8.501 1.122 -7.543 1.00 96.25 71 LYS A N 1
ATOM 548 C CA . LYS A 1 71 ? -8.757 2.539 -7.810 1.00 96.25 71 LYS A CA 1
ATOM 549 C C . LYS A 1 71 ? -7.706 3.140 -8.750 1.00 96.25 7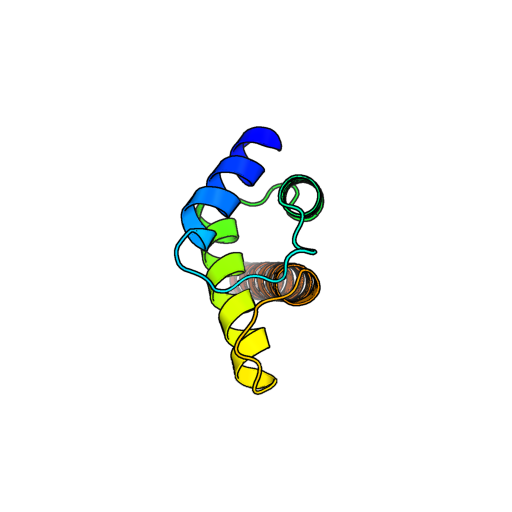1 LYS A C 1
ATOM 551 O O . LYS A 1 71 ? -8.073 3.837 -9.688 1.00 96.25 71 LYS A O 1
ATOM 556 N N . ILE A 1 72 ? -6.422 2.886 -8.498 1.00 94.75 72 ILE A N 1
ATOM 557 C CA . ILE A 1 72 ? -5.331 3.442 -9.313 1.00 94.75 72 ILE A CA 1
ATOM 558 C C . ILE A 1 72 ? -5.384 2.895 -10.739 1.00 94.75 72 ILE A C 1
ATOM 560 O O . ILE A 1 72 ? -5.237 3.668 -11.679 1.00 94.75 72 ILE A O 1
ATOM 564 N N . GLN A 1 73 ? -5.646 1.597 -10.917 1.00 93.81 73 GLN A N 1
ATOM 565 C CA . GLN A 1 73 ? -5.787 1.031 -12.260 1.00 93.81 73 GLN A CA 1
ATOM 566 C C . GLN A 1 73 ? -6.949 1.661 -13.032 1.00 93.81 73 GLN A C 1
ATOM 568 O O . GLN A 1 73 ? -6.783 2.010 -14.198 1.00 93.81 73 GLN A O 1
ATOM 573 N N . ALA A 1 74 ? -8.093 1.879 -12.377 1.00 93.62 74 ALA A N 1
ATOM 574 C CA . ALA A 1 74 ? -9.223 2.556 -13.007 1.00 93.62 74 ALA A CA 1
ATOM 575 C C . ALA A 1 74 ? -8.882 4.002 -13.424 1.00 93.62 74 ALA A C 1
ATOM 577 O O . ALA A 1 74 ? -9.247 4.429 -14.516 1.00 93.62 74 ALA A O 1
ATOM 578 N N . GLU A 1 75 ? -8.147 4.746 -12.590 1.00 90.75 75 GLU A N 1
ATOM 579 C CA . GLU A 1 75 ? -7.695 6.107 -12.921 1.00 90.75 75 GLU A CA 1
ATOM 580 C C . GLU A 1 75 ? -6.692 6.120 -14.090 1.00 90.75 75 GLU A C 1
ATOM 582 O O . GLU A 1 75 ? -6.774 6.986 -14.963 1.00 90.75 75 GLU A O 1
ATOM 587 N N . GLU A 1 76 ? -5.770 5.152 -14.153 1.00 87.50 76 GLU A N 1
ATOM 588 C CA . GLU A 1 76 ? -4.827 5.019 -15.271 1.00 87.50 76 GLU A CA 1
ATOM 589 C C . GLU A 1 76 ? -5.536 4.709 -16.598 1.00 87.50 76 GLU A C 1
ATOM 591 O O . GLU A 1 76 ? -5.184 5.296 -17.628 1.00 87.50 76 GLU A O 1
ATOM 596 N N . GLU A 1 77 ? -6.542 3.828 -16.571 1.00 87.12 77 GLU A N 1
ATOM 597 C CA . GLU A 1 77 ? -7.381 3.508 -17.731 1.00 87.12 77 GLU A CA 1
ATOM 598 C C . GLU A 1 77 ? -8.165 4.737 -18.212 1.00 87.12 77 GLU A C 1
ATOM 600 O O . GLU A 1 77 ? -8.137 5.064 -19.403 1.00 87.12 77 GLU A O 1
ATOM 605 N N . ASP A 1 78 ? -8.813 5.462 -17.297 1.00 87.38 78 ASP A N 1
ATOM 606 C CA . ASP A 1 78 ? -9.563 6.682 -17.615 1.00 87.38 78 ASP A CA 1
ATOM 607 C C . ASP A 1 78 ? -8.656 7.767 -18.230 1.00 87.38 78 ASP A C 1
ATOM 609 O O . ASP A 1 78 ? -9.020 8.427 -19.216 1.00 87.38 78 ASP A O 1
ATOM 613 N N . ASP A 1 79 ? -7.442 7.928 -17.701 1.00 85.62 79 ASP A N 1
ATOM 614 C CA . ASP A 1 79 ? -6.451 8.862 -18.235 1.00 85.62 79 ASP A CA 1
ATOM 615 C C . ASP A 1 79 ? -5.934 8.444 -19.621 1.00 85.62 79 ASP A C 1
ATOM 617 O O . ASP A 1 79 ? -5.677 9.303 -20.475 1.00 85.62 79 ASP A O 1
ATOM 621 N N . GLU A 1 80 ? -5.748 7.145 -19.869 1.00 85.69 80 GLU A N 1
ATOM 622 C CA . GLU A 1 80 ? -5.354 6.622 -21.181 1.00 85.69 80 GLU A CA 1
ATOM 623 C C . GLU A 1 8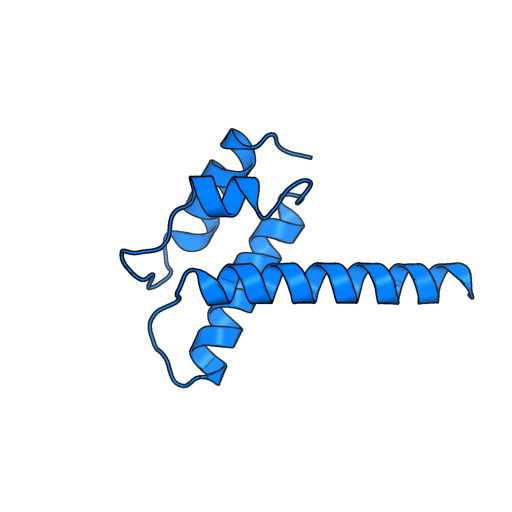0 ? -6.452 6.849 -22.226 1.00 85.69 80 GLU A C 1
ATOM 625 O O . GLU A 1 80 ? -6.166 7.317 -23.337 1.00 85.69 80 GLU A O 1
ATOM 630 N N . VAL A 1 81 ? -7.708 6.594 -21.852 1.00 85.00 81 VAL A N 1
ATOM 631 C CA . VAL A 1 81 ? -8.888 6.899 -22.667 1.00 85.00 81 VAL A CA 1
ATOM 632 C C . VAL A 1 81 ? -8.882 8.384 -23.028 1.00 85.00 81 VAL A C 1
ATOM 634 O O . VAL A 1 81 ? -8.877 8.728 -24.210 1.00 85.00 81 VAL A O 1
ATOM 637 N N . SER A 1 82 ? -8.778 9.272 -22.038 1.00 87.56 82 SER A N 1
ATOM 638 C CA . SER A 1 82 ? -8.753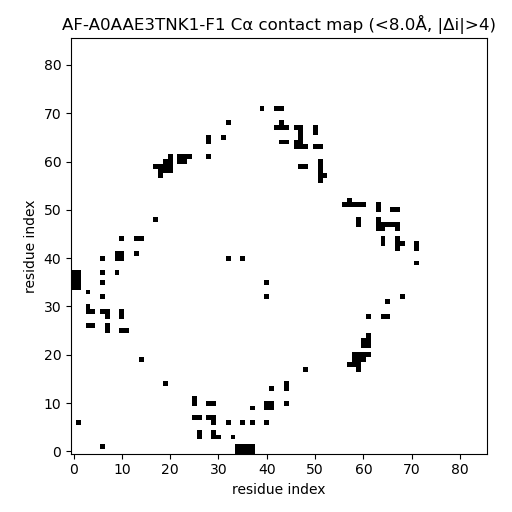 10.726 -22.248 1.00 87.56 82 SER A CA 1
ATOM 639 C C . SER A 1 82 ? -7.639 11.172 -23.207 1.00 87.56 82 SER A C 1
ATOM 641 O O . SER A 1 82 ? -7.888 11.932 -24.145 1.00 87.56 82 SER A O 1
ATOM 643 N N . ARG A 1 83 ? -6.420 10.639 -23.041 1.00 86.62 83 ARG A N 1
ATOM 644 C CA . ARG A 1 83 ? -5.265 10.943 -23.907 1.00 86.62 83 ARG A CA 1
ATOM 645 C C . ARG A 1 83 ? -5.424 10.438 -25.339 1.00 86.62 83 ARG A C 1
ATOM 647 O O . ARG A 1 83 ? -4.860 11.038 -26.246 1.00 86.62 83 ARG A O 1
ATOM 654 N N . THR A 1 84 ? -6.160 9.351 -25.547 1.00 85.75 84 THR A N 1
ATOM 655 C CA . THR A 1 84 ? -6.379 8.765 -26.880 1.00 85.75 84 THR A CA 1
ATOM 656 C C . THR A 1 84 ? -7.389 9.565 -27.707 1.00 85.75 84 THR A C 1
ATOM 658 O O . THR A 1 84 ? -7.335 9.544 -28.937 1.00 85.75 84 THR A O 1
ATOM 661 N N . PHE A 1 85 ? -8.301 10.283 -27.047 1.00 80.12 85 PHE A N 1
ATOM 662 C CA . PHE A 1 85 ? -9.338 11.093 -27.696 1.00 80.12 85 PHE A CA 1
ATOM 663 C C . PHE A 1 85 ? -9.012 12.598 -27.777 1.00 80.12 85 PHE A C 1
ATOM 665 O O . PHE A 1 85 ? -9.827 13.352 -28.315 1.00 80.12 85 PHE A O 1
ATOM 672 N N . ALA A 1 86 ? -7.853 13.028 -27.266 1.00 63.16 86 ALA A N 1
ATOM 673 C CA . ALA A 1 86 ? -7.335 14.400 -27.351 1.00 63.16 86 ALA A CA 1
ATOM 674 C C . ALA A 1 86 ? -6.446 14.610 -28.589 1.00 63.16 86 ALA A C 1
ATOM 676 O O . ALA A 1 86 ? -6.549 15.702 -29.197 1.00 63.16 86 ALA A O 1
#

Foldseek 3Di:
DDALVRQLVLLCVLCVPAAEDPQADSSVLSVLCPPDDSVLSNQLSVQQCVVCVVVVHRYRYNVSSNVSNVVVVVVVVVVVVVVVVD

Solvent-accessible surface area (backbone atoms only — not comparable to full-atom values): 4714 Å² total; per-residue (Å²): 109,60,53,54,70,53,39,23,55,50,50,54,65,72,45,70,86,57,54,63,42,92,78,54,53,51,64,59,49,19,59,74,47,59,82,40,38,76,66,50,51,52,48,21,55,54,40,10,51,49,49,20,50,74,70,77,38,85,50,33,47,53,65,28,40,54,53,22,44,55,50,50,53,52,52,53,51,53,51,50,54,54,63,73,76,106

Nearest PDB structures (foldseek):
  3kw6-assembly1_A  TM=9.518E-01  e=1.358E-07  Homo sapiens
  9e8o-assembly1_C  TM=9.661E-01  e=2.292E-07  Homo sapiens
  3whk-assembly4_D  TM=9.661E-01  e=3.066E-07  Pyrococcus furiosus DSM 3638
  3whk-assembly7_G  TM=9.676E-01  e=5.814E-07  Pyrococcus furiosus DSM 3638
  7qxw-assembly1_C  TM=9.218E-01  e=1.816E-07  Homo sapiens